Protein AF-A0A290Q922-F1 (afdb_monomer_lite)

Secondary structure (DSSP, 8-state):
--EEEEEESSPPPPP-TT--HHHHHHHHHHHHHHTT-SEEEEEEETTEEEEEEEEEETTTTEEEEEEEEEEGGG-S-TTTTS-SEEEEEEEETTEEEEEEEEEEE---SSSPPEEEEEEEEEPPP-

Foldseek 3Di:
DDADEAEDPDQQDDDDLPRAPVSVVNNLVQVCVVVVFFKWKFWADCQATWIWTWDQDPVVRDIDTHTPDHHNSRHDQSLVPPDQWDWYWHHDPPWIWIKIKGWDFDPDPDPGIIMMMIGTHTDPDD

pLDDT: mean 87.48, std 10.16, range [42.09, 95.62]

Sequence (126 aa):
MENLHFVFAASPALPTAVSPLSEVIAWSLWRATQANVRDLLFEESERGLCVKHFVEEKITSRCSYVEVACFPHLRGAPLHDLPSKGGGTAISGASRWRLRFWTGQKSENGPAPACTLVQLVPFAEV

Radius of gyration: 14.55 Å; chains: 1; bounding box: 32×38×35 Å

Structure (mmCIF, N/CA/C/O backbone):
data_AF-A0A290Q922-F1
#
_entry.id   AF-A0A290Q922-F1
#
loop_
_atom_site.group_PDB
_atom_site.id
_atom_site.type_symbol
_atom_site.label_atom_id
_atom_site.label_alt_id
_atom_site.label_comp_id
_atom_site.label_asym_id
_atom_site.label_entity_id
_atom_site.label_seq_id
_atom_site.pdbx_PDB_ins_code
_atom_site.Cartn_x
_atom_site.Cartn_y
_atom_site.Cartn_z
_atom_site.occupancy
_atom_site.B_iso_or_equiv
_atom_site.auth_seq_id
_atom_site.auth_comp_id
_atom_site.auth_asym_id
_atom_site.auth_atom_id
_atom_site.pdbx_PDB_model_num
ATOM 1 N N . MET A 1 1 ? -14.685 -7.773 -11.104 1.00 49.00 1 MET A N 1
ATOM 2 C CA . MET A 1 1 ? -13.449 -7.879 -10.302 1.00 49.00 1 MET A CA 1
ATOM 3 C C . MET A 1 1 ? -12.465 -6.957 -10.980 1.00 49.00 1 MET A C 1
ATOM 5 O O . MET A 1 1 ? -12.105 -7.229 -12.117 1.00 49.00 1 MET A O 1
ATOM 9 N N . GLU A 1 2 ? -12.180 -5.807 -10.380 1.00 58.59 2 GLU A N 1
ATOM 10 C CA . GLU A 1 2 ? -11.234 -4.864 -10.973 1.00 58.59 2 GLU A CA 1
ATOM 11 C C . GLU A 1 2 ? -9.826 -5.443 -10.848 1.00 58.59 2 GLU A C 1
ATOM 13 O O . GLU A 1 2 ? -9.423 -5.889 -9.771 1.00 58.59 2 GLU A O 1
ATOM 18 N N . ASN A 1 3 ? -9.121 -5.497 -11.976 1.00 76.81 3 ASN A N 1
ATOM 19 C CA . ASN A 1 3 ? -7.730 -5.912 -12.034 1.00 76.81 3 ASN A CA 1
ATOM 20 C C . ASN A 1 3 ? -6.886 -4.647 -12.162 1.00 76.81 3 ASN A C 1
ATOM 22 O O . ASN A 1 3 ? -6.873 -4.006 -13.212 1.00 76.81 3 ASN A O 1
ATOM 26 N N . LEU A 1 4 ? -6.213 -4.267 -11.079 1.00 80.75 4 LEU A N 1
ATOM 27 C CA . LEU A 1 4 ? -5.318 -3.116 -11.082 1.00 80.75 4 LEU A CA 1
ATOM 28 C C . LEU A 1 4 ? -3.973 -3.515 -11.696 1.00 80.75 4 LEU A C 1
ATOM 30 O O . LEU A 1 4 ? -3.362 -4.500 -11.286 1.00 80.75 4 LEU A O 1
ATOM 34 N N . HIS A 1 5 ? -3.479 -2.750 -12.663 1.00 87.12 5 HIS A N 1
ATOM 35 C CA . HIS A 1 5 ? -2.202 -3.030 -13.316 1.00 87.12 5 HIS A CA 1
ATOM 36 C C . HIS A 1 5 ? -1.260 -1.836 -13.157 1.00 87.12 5 HIS A C 1
ATOM 38 O O . HIS A 1 5 ? -1.501 -0.770 -13.715 1.00 87.12 5 HIS A O 1
ATOM 44 N N . PHE A 1 6 ? -0.177 -2.028 -12.404 1.00 86.75 6 PHE A N 1
ATOM 45 C CA . PHE A 1 6 ? 0.858 -1.025 -12.178 1.00 86.75 6 PHE A CA 1
ATOM 46 C C . PHE A 1 6 ? 2.141 -1.415 -12.912 1.00 86.75 6 PHE A C 1
ATOM 48 O O . PHE A 1 6 ? 2.654 -2.524 -12.744 1.00 86.75 6 PHE A O 1
ATOM 55 N N . VAL A 1 7 ? 2.680 -0.489 -13.703 1.00 90.69 7 VAL A N 1
ATOM 56 C CA . VAL A 1 7 ? 3.974 -0.640 -14.376 1.00 90.69 7 VAL A CA 1
ATOM 57 C C . VAL A 1 7 ? 4.849 0.541 -13.982 1.00 90.69 7 VAL A C 1
ATOM 59 O O . VAL A 1 7 ? 4.595 1.675 -14.379 1.00 90.69 7 VAL A O 1
ATOM 62 N N . PHE A 1 8 ? 5.875 0.274 -13.180 1.00 88.75 8 PHE A N 1
ATOM 63 C CA . PHE A 1 8 ? 6.797 1.283 -12.678 1.00 88.75 8 PHE A CA 1
ATOM 64 C C . PHE A 1 8 ? 8.064 1.303 -13.537 1.00 88.75 8 PHE A C 1
ATOM 66 O O . PHE A 1 8 ? 8.963 0.481 -13.362 1.00 88.75 8 PHE A O 1
ATOM 73 N N . ALA A 1 9 ? 8.130 2.247 -14.479 1.00 84.25 9 ALA A N 1
ATOM 74 C CA . ALA A 1 9 ? 9.339 2.501 -15.270 1.00 84.25 9 ALA A CA 1
ATOM 75 C C . ALA A 1 9 ? 10.406 3.283 -14.478 1.00 84.25 9 ALA A C 1
ATOM 77 O O . ALA A 1 9 ? 11.599 3.152 -14.735 1.00 84.25 9 ALA A O 1
ATOM 78 N N . ALA A 1 10 ? 9.970 4.079 -13.501 1.00 86.06 10 ALA A N 1
ATOM 79 C CA . ALA A 1 10 ? 10.800 4.850 -12.583 1.00 86.06 10 ALA A CA 1
ATOM 80 C C . ALA A 1 10 ? 10.088 4.966 -11.224 1.00 86.06 10 ALA A C 1
ATOM 82 O O . ALA A 1 10 ? 8.931 4.557 -11.094 1.00 86.06 10 ALA A O 1
ATOM 83 N N . SER A 1 11 ? 10.766 5.537 -10.222 1.00 86.75 11 SER A N 1
ATOM 84 C CA . SER A 1 11 ? 10.119 5.899 -8.955 1.00 86.75 11 SER A CA 1
ATOM 85 C C . SER A 1 11 ? 8.944 6.841 -9.222 1.00 86.75 11 SER A C 1
ATOM 87 O O . SER A 1 11 ? 9.168 7.905 -9.807 1.00 86.75 11 SER A O 1
ATOM 89 N N . PRO A 1 12 ? 7.721 6.520 -8.762 1.00 89.00 12 PRO A N 1
ATOM 90 C CA . PRO A 1 12 ? 6.654 7.503 -8.671 1.00 89.00 12 PRO A CA 1
ATOM 91 C C . PRO A 1 12 ? 7.112 8.705 -7.841 1.00 89.00 12 PRO A C 1
ATOM 93 O O . PRO A 1 12 ? 7.991 8.579 -6.976 1.00 89.00 12 PRO A O 1
ATOM 96 N N . ALA A 1 13 ? 6.499 9.863 -8.085 1.00 88.12 13 ALA A N 1
ATOM 97 C CA . ALA A 1 13 ? 6.706 11.029 -7.240 1.00 88.12 13 ALA A CA 1
ATOM 98 C C . ALA A 1 13 ? 6.333 10.700 -5.785 1.00 88.12 13 ALA A C 1
ATOM 100 O O . ALA A 1 13 ? 5.425 9.907 -5.523 1.00 88.12 13 ALA A O 1
ATOM 101 N N . LEU A 1 14 ? 7.047 11.304 -4.834 1.00 91.31 14 LEU A N 1
ATOM 102 C CA . LEU A 1 14 ? 6.663 11.233 -3.428 1.00 91.31 14 LEU A CA 1
ATOM 103 C C . LEU A 1 14 ? 5.290 11.912 -3.267 1.00 91.31 14 LEU A C 1
ATOM 105 O O . LEU A 1 14 ? 5.173 13.072 -3.673 1.00 91.31 14 LEU A O 1
ATOM 109 N N . PRO A 1 15 ? 4.274 11.245 -2.685 1.00 93.94 15 PRO A N 1
ATOM 110 C CA . PRO A 1 15 ? 2.965 11.849 -2.535 1.00 93.94 15 PRO A CA 1
ATOM 111 C C . PRO A 1 15 ? 3.043 13.095 -1.659 1.00 93.94 15 PRO A C 1
ATOM 113 O O . PRO A 1 15 ? 3.769 13.141 -0.663 1.00 93.94 15 PRO A O 1
ATOM 116 N N . THR A 1 16 ? 2.275 14.103 -2.041 1.00 91.88 16 THR A N 1
ATOM 117 C CA . THR A 1 16 ? 2.216 15.402 -1.368 1.00 91.88 16 THR A CA 1
ATOM 118 C C . THR A 1 16 ? 0.863 15.589 -0.687 1.00 91.88 16 THR A C 1
ATOM 120 O O . THR A 1 16 ? -0.026 14.749 -0.815 1.00 91.88 16 THR A O 1
ATOM 123 N N . ALA A 1 17 ? 0.675 16.715 0.006 1.00 89.19 17 ALA A N 1
ATOM 124 C CA . ALA A 1 17 ? -0.578 17.055 0.689 1.00 89.19 17 ALA A CA 1
ATOM 125 C C . ALA A 1 17 ? -1.800 17.214 -0.241 1.00 89.19 17 ALA A C 1
ATOM 127 O O . ALA A 1 17 ? -2.909 17.422 0.240 1.00 89.19 17 ALA A O 1
ATOM 128 N N . VAL A 1 18 ? -1.605 17.150 -1.560 1.00 89.75 18 VAL A N 1
ATOM 129 C CA . VAL A 1 18 ? -2.676 17.207 -2.567 1.00 89.75 18 VAL A CA 1
ATOM 130 C C . VAL A 1 18 ? -2.743 15.947 -3.429 1.00 89.75 18 VAL A C 1
ATOM 132 O O . VAL A 1 18 ? -3.592 15.860 -4.312 1.00 89.75 18 VAL A O 1
ATOM 135 N N . SER A 1 19 ? -1.863 14.970 -3.192 1.00 94.38 19 SER A N 1
ATOM 136 C CA . SER A 1 19 ? -1.846 13.742 -3.983 1.00 94.38 19 SER A CA 1
ATOM 137 C C . SER A 1 19 ? -3.125 12.936 -3.741 1.00 94.38 19 SER A C 1
ATOM 139 O O . SER A 1 19 ? -3.458 12.670 -2.579 1.00 94.38 19 SER A O 1
ATOM 141 N N . PRO A 1 20 ? -3.833 12.511 -4.802 1.00 93.19 20 PRO A N 1
ATOM 142 C CA . PRO A 1 20 ? -5.005 11.659 -4.674 1.00 93.19 20 PRO A CA 1
ATOM 143 C C . PRO A 1 20 ? -4.638 10.279 -4.113 1.00 93.19 20 PRO A C 1
ATOM 145 O O . PRO A 1 20 ? -3.485 9.841 -4.160 1.00 93.19 20 PRO A O 1
ATOM 148 N N . LEU A 1 21 ? -5.652 9.552 -3.633 1.00 92.69 21 LEU A N 1
ATOM 149 C CA . LEU A 1 21 ? -5.496 8.196 -3.098 1.00 92.69 21 LEU A CA 1
ATOM 150 C C . LEU A 1 21 ? -4.765 7.257 -4.072 1.00 92.69 21 LEU A C 1
ATOM 152 O O . LEU A 1 21 ? -3.914 6.476 -3.655 1.00 92.69 21 LEU A O 1
ATOM 156 N N . SER A 1 22 ? -5.062 7.346 -5.369 1.00 91.06 22 SER A N 1
ATOM 157 C CA . SER A 1 22 ? -4.439 6.513 -6.403 1.00 91.06 22 SER A CA 1
ATOM 158 C C . SER A 1 22 ? -2.921 6.711 -6.501 1.00 91.06 22 SER A C 1
ATOM 160 O O . SER A 1 22 ? -2.194 5.729 -6.657 1.00 91.06 22 SER A O 1
ATOM 162 N N . GLU A 1 23 ? -2.426 7.945 -6.357 1.00 92.88 23 GLU A N 1
ATOM 163 C CA . GLU A 1 23 ? -0.986 8.238 -6.320 1.00 92.88 23 GLU A CA 1
ATOM 164 C C . GLU A 1 23 ? -0.333 7.678 -5.060 1.00 92.88 23 GLU A C 1
ATOM 166 O O . GLU A 1 23 ? 0.744 7.084 -5.135 1.00 92.88 23 GLU A O 1
ATOM 171 N N . VAL A 1 24 ? -1.001 7.817 -3.910 1.00 94.62 24 VAL A N 1
ATOM 172 C CA . VAL A 1 24 ? -0.530 7.239 -2.647 1.00 94.62 24 VAL A CA 1
ATOM 173 C C . VAL A 1 24 ? -0.421 5.719 -2.765 1.00 94.62 24 VAL A C 1
ATOM 175 O O . VAL A 1 24 ? 0.631 5.166 -2.453 1.00 94.62 24 VAL A O 1
ATOM 178 N N . ILE A 1 25 ? -1.448 5.043 -3.293 1.00 93.38 25 ILE A N 1
ATOM 179 C CA . ILE A 1 25 ? -1.432 3.591 -3.526 1.00 93.38 25 ILE A CA 1
ATOM 180 C C . ILE A 1 25 ? -0.287 3.201 -4.467 1.00 93.38 25 ILE A C 1
ATOM 182 O O . ILE A 1 25 ? 0.477 2.287 -4.152 1.00 93.38 25 ILE A O 1
ATOM 186 N N . ALA A 1 26 ? -0.134 3.894 -5.600 1.00 93.12 26 ALA A N 1
ATOM 187 C CA . ALA A 1 26 ? 0.913 3.602 -6.577 1.00 93.12 26 ALA A CA 1
ATOM 188 C C . ALA A 1 26 ? 2.319 3.747 -5.972 1.00 93.12 26 ALA A C 1
ATOM 190 O O . ALA A 1 26 ? 3.158 2.858 -6.129 1.00 93.12 26 ALA A O 1
ATOM 191 N N . TRP A 1 27 ? 2.571 4.834 -5.240 1.00 94.94 27 TRP A N 1
ATOM 192 C CA . TRP A 1 27 ? 3.846 5.063 -4.565 1.00 94.94 27 TRP A CA 1
ATOM 193 C C . TRP A 1 27 ? 4.124 4.026 -3.472 1.00 94.94 27 TRP A C 1
ATOM 195 O O . TRP A 1 27 ? 5.238 3.504 -3.385 1.00 94.94 27 TRP A O 1
ATOM 205 N N . SER A 1 28 ? 3.118 3.689 -2.661 1.00 95.12 28 SER A N 1
ATOM 206 C CA . SER A 1 28 ? 3.235 2.683 -1.603 1.00 95.12 28 SER A CA 1
ATOM 207 C C . SER A 1 28 ? 3.539 1.299 -2.170 1.00 95.12 28 SER A C 1
ATOM 209 O O . SER A 1 28 ? 4.435 0.619 -1.672 1.00 95.12 28 SER A O 1
ATOM 211 N N . LEU A 1 29 ? 2.859 0.906 -3.251 1.00 94.50 29 LEU A N 1
ATOM 212 C CA . LEU A 1 29 ? 3.139 -0.338 -3.968 1.00 94.50 29 LEU A CA 1
ATOM 213 C C . LEU A 1 29 ? 4.557 -0.351 -4.533 1.00 94.50 29 LEU A C 1
ATOM 215 O O . LEU A 1 29 ? 5.281 -1.324 -4.331 1.00 94.50 29 LEU A O 1
ATOM 219 N N . TRP A 1 30 ? 4.986 0.730 -5.189 1.00 94.25 30 TRP A N 1
ATOM 220 C CA . TRP A 1 30 ? 6.354 0.832 -5.685 1.00 94.25 30 TRP A CA 1
ATOM 221 C C . TRP A 1 30 ? 7.372 0.659 -4.550 1.00 94.25 30 TRP A C 1
ATOM 223 O O . TRP A 1 30 ? 8.238 -0.213 -4.644 1.00 94.25 30 TRP A O 1
ATOM 233 N N . ARG A 1 31 ? 7.226 1.388 -3.434 1.00 93.69 31 ARG A N 1
ATOM 234 C CA . ARG A 1 31 ? 8.111 1.239 -2.265 1.00 93.69 31 ARG A CA 1
ATOM 235 C C . ARG A 1 31 ? 8.152 -0.190 -1.736 1.00 93.69 31 ARG A C 1
ATOM 237 O O . ARG A 1 31 ? 9.232 -0.686 -1.424 1.00 93.69 31 ARG A O 1
ATOM 244 N N . ALA A 1 32 ? 7.005 -0.854 -1.649 1.00 93.00 32 ALA A N 1
ATOM 245 C CA . ALA A 1 32 ? 6.920 -2.233 -1.183 1.00 93.00 32 ALA A CA 1
ATOM 246 C C . ALA A 1 32 ? 7.684 -3.199 -2.092 1.00 93.00 32 ALA A C 1
ATOM 248 O O . ALA A 1 32 ? 8.416 -4.054 -1.596 1.00 93.00 32 ALA A O 1
ATOM 249 N N . THR A 1 33 ? 7.575 -3.020 -3.415 1.00 91.88 33 THR A N 1
ATOM 250 C CA . THR A 1 33 ? 8.319 -3.840 -4.384 1.00 91.88 33 THR A CA 1
ATOM 251 C C . THR A 1 33 ? 9.829 -3.642 -4.262 1.00 91.88 33 THR A C 1
ATOM 253 O O . THR A 1 33 ? 10.567 -4.620 -4.341 1.00 91.88 33 THR A O 1
ATOM 256 N N . GLN A 1 34 ? 10.291 -2.411 -4.008 1.00 90.38 34 GLN A N 1
ATOM 257 C CA . GLN A 1 34 ? 11.711 -2.112 -3.788 1.00 90.38 34 GLN A CA 1
ATOM 258 C C . GLN A 1 34 ? 12.230 -2.697 -2.469 1.00 90.38 34 GLN A C 1
ATOM 260 O O . GLN A 1 34 ? 13.358 -3.173 -2.397 1.00 90.38 34 GLN A O 1
ATOM 265 N N . ALA A 1 35 ? 11.394 -2.689 -1.431 1.00 89.44 35 ALA A N 1
ATOM 266 C CA . ALA A 1 35 ? 11.723 -3.219 -0.112 1.00 89.44 35 ALA A CA 1
ATOM 267 C C . ALA A 1 35 ? 11.466 -4.734 0.035 1.00 89.44 35 ALA A C 1
ATOM 269 O O . ALA A 1 35 ? 11.667 -5.271 1.122 1.00 89.44 35 ALA A O 1
ATOM 270 N N . ASN A 1 36 ? 11.012 -5.426 -1.024 1.00 88.94 36 ASN A N 1
ATOM 271 C CA . ASN A 1 36 ? 10.603 -6.842 -0.997 1.00 88.94 36 ASN A CA 1
ATOM 272 C C . ASN A 1 36 ? 9.589 -7.154 0.129 1.00 88.94 36 ASN A C 1
ATOM 274 O O . ASN A 1 36 ? 9.592 -8.237 0.719 1.00 88.94 36 ASN A O 1
ATOM 278 N N . VAL A 1 37 ? 8.715 -6.192 0.430 1.00 91.06 37 VAL A N 1
ATOM 279 C CA . VAL A 1 37 ? 7.665 -6.326 1.443 1.00 91.06 37 VAL A CA 1
ATOM 280 C C . VAL A 1 37 ? 6.503 -7.107 0.849 1.00 91.06 37 VAL A C 1
ATOM 282 O O . VAL A 1 37 ? 6.034 -6.804 -0.248 1.00 91.06 37 VAL A O 1
ATOM 285 N N . ARG A 1 38 ? 6.046 -8.127 1.578 1.00 90.50 38 ARG A N 1
ATOM 286 C CA . ARG A 1 38 ? 4.981 -9.024 1.113 1.00 90.50 38 ARG A CA 1
ATOM 287 C C . ARG A 1 38 ? 3.592 -8.521 1.425 1.00 90.50 38 ARG A C 1
ATOM 289 O O . ARG A 1 38 ? 2.720 -8.725 0.596 1.00 90.50 38 ARG A O 1
ATOM 296 N N . ASP A 1 39 ? 3.415 -7.817 2.535 1.00 94.12 39 ASP A N 1
ATOM 297 C CA . ASP A 1 39 ? 2.111 -7.305 2.935 1.00 94.12 39 ASP A CA 1
ATOM 298 C C . ASP A 1 39 ? 2.191 -5.819 3.299 1.00 94.12 39 ASP A C 1
ATOM 300 O O . ASP A 1 39 ? 3.087 -5.363 4.015 1.00 94.12 39 ASP A O 1
ATOM 304 N N . LEU A 1 40 ? 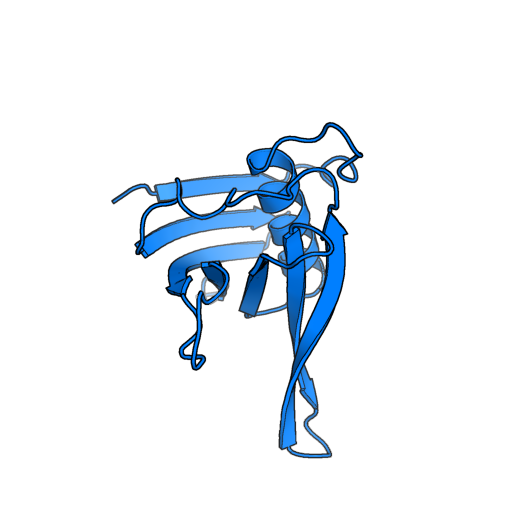1.224 -5.064 2.792 1.00 95.25 40 LEU A N 1
ATOM 305 C CA . LEU A 1 40 ? 0.997 -3.655 3.074 1.00 95.25 40 LEU A CA 1
ATOM 306 C C . LEU A 1 40 ? -0.369 -3.485 3.714 1.00 95.25 40 LEU A C 1
ATOM 308 O O . LEU A 1 40 ? -1.338 -4.096 3.274 1.00 95.25 40 LEU A O 1
ATOM 312 N N . LEU A 1 41 ? -0.468 -2.590 4.685 1.00 95.12 41 LEU A N 1
ATOM 313 C CA . LEU A 1 41 ? -1.739 -2.198 5.271 1.00 95.12 41 LEU A CA 1
ATOM 314 C C . LEU A 1 41 ? -1.942 -0.699 5.081 1.00 95.12 41 LEU A C 1
ATOM 316 O O . LEU A 1 41 ? -1.162 0.107 5.585 1.00 95.12 41 LEU A O 1
ATOM 320 N N . PHE A 1 42 ? -3.005 -0.340 4.371 1.00 95.38 42 PHE A N 1
ATOM 321 C CA . PHE A 1 42 ? -3.564 1.004 4.389 1.00 95.38 42 PHE A CA 1
ATOM 322 C C . PHE A 1 42 ? -4.600 1.053 5.502 1.00 95.38 42 PHE A C 1
ATOM 324 O O . PHE A 1 42 ? -5.494 0.211 5.543 1.00 95.38 42 PHE A O 1
ATOM 331 N N . GLU A 1 43 ? -4.479 2.004 6.412 1.00 93.56 43 GLU A N 1
ATOM 332 C CA . GLU A 1 43 ? -5.344 2.113 7.579 1.00 93.56 43 GLU A CA 1
ATOM 333 C C . GLU A 1 43 ? -5.782 3.556 7.744 1.00 93.56 43 GLU A C 1
ATOM 335 O O . GLU A 1 43 ? -4.952 4.463 7.844 1.00 93.56 43 GLU A O 1
ATOM 340 N N . GLU A 1 44 ? -7.088 3.771 7.774 1.00 93.00 44 GLU A N 1
ATOM 341 C CA . GLU A 1 44 ? -7.626 5.068 8.137 1.00 93.00 44 GLU A CA 1
ATOM 342 C C . GLU A 1 44 ? -7.445 5.324 9.629 1.00 93.00 44 GLU A C 1
ATOM 344 O O . GLU A 1 44 ? -7.556 4.434 10.469 1.00 93.00 44 GLU A O 1
ATOM 349 N N . SER A 1 45 ? -7.160 6.570 9.972 1.00 89.69 45 SER A N 1
ATOM 350 C CA . SER A 1 45 ? -7.021 7.003 11.352 1.00 89.69 45 SER A CA 1
ATOM 351 C C . SER A 1 45 ? -7.387 8.476 11.479 1.00 89.69 45 SER A C 1
ATOM 353 O O . SER A 1 45 ? -7.502 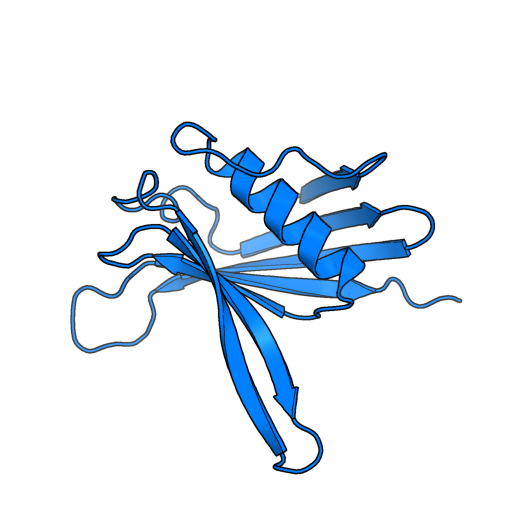9.205 10.490 1.00 89.69 45 SER A O 1
ATOM 355 N N . GLU A 1 46 ? -7.473 8.966 12.713 1.00 89.50 46 GLU A N 1
ATOM 356 C CA . GLU A 1 46 ? -7.623 10.400 12.983 1.00 89.50 46 GLU A CA 1
ATOM 357 C C . GLU A 1 46 ? -6.459 11.233 12.412 1.00 89.50 46 GLU A C 1
ATOM 359 O O . GLU A 1 46 ? -6.619 12.416 12.092 1.00 89.50 46 GLU A O 1
ATOM 364 N N . ARG A 1 47 ? -5.285 10.619 12.220 1.00 91.00 47 ARG A N 1
ATOM 365 C CA . ARG A 1 47 ? -4.101 11.253 11.622 1.00 91.00 47 ARG A CA 1
ATOM 366 C C . ARG A 1 47 ? -4.152 11.305 10.093 1.00 91.00 47 ARG A C 1
ATOM 368 O O . ARG A 1 47 ? -3.327 12.003 9.513 1.00 91.00 47 ARG A O 1
ATOM 375 N N . GLY A 1 48 ? -5.107 10.622 9.460 1.00 93.19 48 GLY A N 1
ATOM 376 C CA . GLY A 1 48 ? -5.233 10.465 8.010 1.00 93.19 48 GLY A CA 1
ATOM 377 C C . GLY A 1 48 ? -5.067 9.012 7.574 1.00 93.19 48 GLY A C 1
ATOM 378 O O . GLY A 1 48 ? -5.293 8.090 8.359 1.00 93.19 48 GLY A O 1
ATOM 379 N N . LEU A 1 49 ? -4.653 8.811 6.322 1.00 95.25 49 LEU A N 1
ATOM 380 C CA . LEU A 1 49 ? -4.376 7.480 5.788 1.00 95.25 49 LEU A CA 1
ATOM 381 C C . LEU A 1 49 ? -2.943 7.059 6.133 1.00 95.25 49 LEU A C 1
ATOM 383 O O . LEU A 1 49 ? -1.980 7.609 5.594 1.00 95.25 49 LEU A O 1
ATOM 387 N N . CYS A 1 50 ? -2.798 6.078 7.015 1.00 94.88 50 CYS A N 1
ATOM 388 C CA . CYS A 1 50 ? -1.513 5.485 7.363 1.00 94.88 50 CYS A CA 1
ATOM 389 C C . CYS A 1 50 ? -1.191 4.315 6.433 1.00 94.88 50 CYS A C 1
ATOM 391 O O . CYS A 1 50 ? -2.042 3.473 6.155 1.00 94.88 50 CYS A O 1
ATOM 393 N N . VAL A 1 51 ? 0.065 4.227 6.006 1.00 95.62 51 VAL A N 1
ATOM 394 C CA . VAL A 1 51 ? 0.607 3.088 5.263 1.00 95.62 51 VAL A CA 1
ATOM 395 C C . VAL A 1 51 ? 1.581 2.357 6.163 1.00 95.62 51 VAL A C 1
ATOM 397 O O . VAL A 1 51 ? 2.510 2.958 6.708 1.00 95.62 51 VAL A O 1
ATOM 400 N N . LYS A 1 52 ? 1.377 1.052 6.311 1.00 95.44 52 LYS A N 1
ATOM 401 C CA . LYS A 1 52 ? 2.189 0.192 7.163 1.00 95.44 52 LYS A CA 1
ATOM 402 C C . LYS A 1 52 ? 2.745 -0.975 6.362 1.00 95.44 52 LYS A C 1
ATOM 404 O O . LYS A 1 52 ? 2.047 -1.550 5.532 1.00 95.44 52 LYS A O 1
ATOM 409 N N . HIS A 1 53 ? 3.999 -1.324 6.613 1.00 95.00 53 HIS A N 1
ATOM 410 C CA . HIS A 1 53 ? 4.648 -2.493 6.029 1.00 95.00 53 HIS A CA 1
ATOM 411 C C . HIS A 1 53 ? 4.633 -3.635 7.037 1.00 95.00 53 HIS A C 1
ATOM 413 O O . HIS A 1 53 ? 4.913 -3.420 8.218 1.00 95.00 53 HIS A O 1
ATOM 419 N N . PHE A 1 54 ? 4.336 -4.844 6.573 1.00 92.06 54 PHE A N 1
ATOM 420 C CA . PHE A 1 54 ? 4.539 -6.036 7.379 1.00 92.06 54 PHE A CA 1
ATOM 421 C C . PHE A 1 54 ? 6.030 -6.315 7.548 1.00 92.06 54 PHE A C 1
ATOM 423 O O . PHE A 1 54 ? 6.794 -6.315 6.579 1.00 92.06 54 PHE A O 1
ATOM 430 N N . VAL A 1 55 ? 6.429 -6.566 8.790 1.00 88.75 55 VAL A N 1
ATOM 431 C CA . VAL A 1 55 ? 7.790 -6.930 9.165 1.00 88.75 55 VAL A CA 1
ATOM 432 C C . VAL A 1 55 ? 7.727 -8.202 10.003 1.00 88.75 55 VAL A C 1
ATOM 434 O O . VAL A 1 55 ? 6.997 -8.274 10.994 1.00 88.75 55 VAL A O 1
ATOM 437 N N . GLU A 1 56 ? 8.512 -9.196 9.597 1.00 83.19 56 GLU A N 1
ATOM 438 C CA . GLU A 1 56 ? 8.732 -10.431 10.345 1.00 83.19 56 GLU A CA 1
ATOM 439 C C . GLU A 1 56 ? 10.144 -10.409 10.934 1.00 83.19 56 GLU A C 1
ATOM 441 O O . GLU A 1 56 ? 11.148 -10.449 10.215 1.00 83.19 56 GLU A O 1
ATOM 446 N N . GLU A 1 57 ? 10.232 -10.340 12.259 1.00 77.12 57 GLU A N 1
ATOM 447 C CA . GLU A 1 57 ? 11.499 -10.419 12.971 1.00 77.12 57 GLU A CA 1
ATOM 448 C C . GLU A 1 57 ? 11.801 -11.880 13.324 1.00 77.12 57 GLU A C 1
ATOM 450 O O . GLU A 1 57 ? 11.274 -12.439 14.287 1.00 77.12 57 GLU A O 1
ATOM 455 N N . LYS A 1 58 ? 12.688 -12.509 12.544 1.00 75.88 58 LYS A N 1
ATOM 456 C CA . LYS A 1 58 ? 13.014 -13.942 12.673 1.00 75.88 58 LYS A CA 1
ATOM 457 C C . LYS A 1 58 ? 13.588 -14.336 14.038 1.00 75.88 58 LYS A C 1
ATOM 459 O O . LYS A 1 58 ? 13.381 -15.459 14.477 1.00 75.88 58 LYS A O 1
ATOM 464 N N . ILE A 1 59 ? 14.307 -13.429 14.703 1.00 75.44 59 ILE A N 1
ATOM 465 C CA . ILE A 1 59 ? 14.954 -13.702 15.998 1.00 75.44 59 ILE A CA 1
ATOM 466 C C . ILE A 1 59 ? 13.910 -13.823 17.112 1.00 75.44 59 ILE A C 1
ATOM 468 O O . ILE A 1 59 ? 14.014 -14.692 17.972 1.00 75.44 59 ILE A O 1
ATOM 472 N N . THR A 1 60 ? 12.893 -12.964 17.090 1.00 73.50 60 THR A N 1
ATOM 473 C CA . THR A 1 60 ? 11.866 -12.893 18.137 1.00 73.50 60 THR A CA 1
ATOM 474 C C . THR A 1 60 ? 10.566 -13.591 17.733 1.00 73.50 60 THR A C 1
ATOM 476 O O . THR A 1 60 ? 9.650 -13.675 18.549 1.00 73.50 60 THR A O 1
ATOM 479 N N . SER A 1 61 ? 10.475 -14.086 16.488 1.00 74.38 61 SER A N 1
ATOM 480 C CA . SER A 1 61 ? 9.245 -14.599 15.862 1.00 74.38 61 SER A CA 1
ATOM 481 C C . SER A 1 61 ? 8.069 -13.623 15.995 1.00 74.38 61 SER A C 1
ATOM 483 O O . SER A 1 61 ? 6.913 -14.026 16.129 1.00 74.38 61 SER A O 1
ATOM 485 N N . ARG A 1 62 ? 8.366 -12.317 16.007 1.00 78.88 62 ARG A N 1
ATOM 486 C CA . ARG A 1 62 ? 7.357 -11.263 16.076 1.00 78.88 62 ARG A CA 1
ATOM 487 C C . ARG A 1 62 ? 6.983 -10.827 14.672 1.00 78.88 62 ARG A C 1
ATOM 489 O O . ARG A 1 62 ? 7.840 -10.479 13.864 1.00 78.88 62 ARG A O 1
ATOM 496 N N . CYS A 1 63 ? 5.682 -10.787 14.432 1.00 81.31 63 CYS A N 1
ATOM 497 C CA . CYS A 1 63 ? 5.090 -10.290 13.202 1.00 81.31 63 CYS A CA 1
ATOM 498 C C . CYS A 1 63 ? 4.305 -9.023 13.533 1.00 81.31 63 CYS A C 1
ATOM 500 O O . CYS A 1 63 ? 3.449 -9.042 14.421 1.00 81.31 63 CYS A O 1
ATOM 502 N N . SER A 1 64 ? 4.602 -7.915 12.859 1.00 89.12 64 SER A N 1
ATOM 503 C CA . SER A 1 64 ? 3.903 -6.650 13.094 1.00 89.12 64 SER A CA 1
ATOM 504 C C . SER A 1 64 ? 3.787 -5.805 11.829 1.00 89.12 64 SER A C 1
ATOM 506 O O . SER A 1 64 ? 4.479 -6.031 10.837 1.00 89.12 64 SER A O 1
ATOM 508 N N . TYR A 1 65 ? 2.882 -4.827 11.866 1.00 90.62 65 TYR A N 1
ATOM 509 C CA . TYR A 1 65 ? 2.751 -3.801 10.837 1.00 90.62 65 TYR A CA 1
ATOM 510 C C . TYR A 1 65 ? 3.359 -2.499 11.352 1.00 90.62 65 TYR A C 1
ATOM 512 O O . TYR A 1 65 ? 2.862 -1.919 12.318 1.00 90.62 65 TYR A O 1
ATOM 520 N N . VAL A 1 66 ? 4.417 -2.032 10.693 1.00 92.69 66 VAL A N 1
ATOM 521 C CA . VAL A 1 66 ? 5.146 -0.812 11.061 1.00 92.69 66 VAL A CA 1
ATOM 522 C C . VAL A 1 66 ? 4.722 0.326 10.141 1.00 92.69 66 VAL A C 1
ATOM 524 O O . VAL A 1 66 ? 4.791 0.187 8.921 1.00 92.69 66 VAL A O 1
ATOM 527 N N . GLU A 1 67 ? 4.277 1.450 10.708 1.00 94.56 67 GLU A N 1
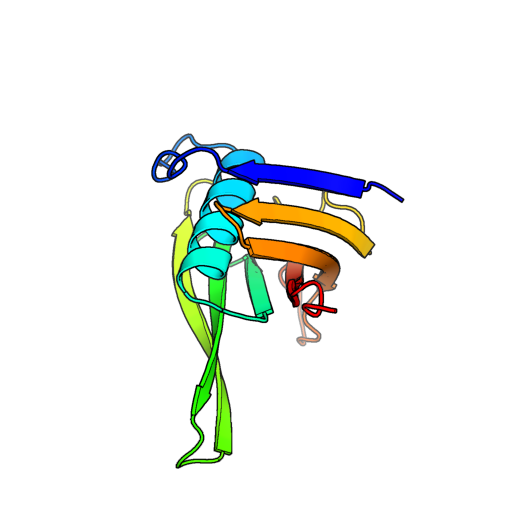ATOM 528 C CA . GLU A 1 67 ? 3.937 2.657 9.942 1.00 94.56 67 GLU A CA 1
ATOM 529 C C . GLU A 1 67 ? 5.174 3.215 9.232 1.00 94.56 67 GLU A C 1
ATOM 531 O O . GLU A 1 67 ? 6.196 3.481 9.860 1.00 94.56 67 GLU A O 1
ATOM 536 N N . VAL A 1 68 ? 5.072 3.394 7.914 1.00 94.25 68 VAL A N 1
ATOM 537 C CA . VAL A 1 68 ? 6.146 3.942 7.070 1.00 94.25 68 VAL A CA 1
ATOM 538 C C . VAL A 1 68 ? 5.799 5.306 6.481 1.00 94.25 68 VAL A C 1
ATOM 540 O O . VAL A 1 68 ? 6.691 6.032 6.044 1.00 94.25 68 VAL A O 1
ATOM 543 N N . ALA A 1 69 ? 4.511 5.644 6.435 1.00 93.94 69 ALA A N 1
ATOM 544 C CA . ALA A 1 69 ? 4.013 6.928 5.970 1.00 93.94 69 ALA A CA 1
ATOM 545 C C . ALA A 1 69 ? 2.613 7.189 6.537 1.00 93.94 69 ALA A C 1
ATOM 547 O O . ALA A 1 69 ? 1.856 6.258 6.808 1.00 93.94 69 ALA A O 1
ATOM 548 N N . CYS A 1 70 ? 2.258 8.464 6.663 1.00 94.56 70 CYS A N 1
ATOM 549 C CA . CYS A 1 70 ? 0.919 8.909 7.020 1.00 94.56 70 CYS A CA 1
ATOM 550 C C . CYS A 1 70 ? 0.563 10.121 6.159 1.00 94.56 70 CYS A C 1
ATOM 552 O O . CYS A 1 70 ? 1.386 11.023 6.000 1.00 94.56 70 CYS A O 1
ATOM 554 N N . PHE A 1 71 ? -0.657 10.138 5.626 1.00 95.25 71 PHE A N 1
ATOM 555 C CA . PHE A 1 71 ? -1.153 11.149 4.695 1.00 95.25 71 PHE A CA 1
ATOM 556 C C . PHE A 1 71 ? -2.373 11.867 5.296 1.00 95.25 71 PHE A C 1
ATOM 558 O O . PHE A 1 71 ? -3.504 11.396 5.136 1.00 95.25 71 PHE A O 1
ATOM 565 N N . PRO A 1 72 ? -2.169 12.991 6.015 1.00 94.50 72 PRO A N 1
ATOM 566 C CA . PRO A 1 72 ? -3.235 13.674 6.754 1.00 94.50 72 PRO A CA 1
ATOM 567 C C . PRO A 1 72 ? -4.355 14.245 5.891 1.00 94.50 72 PRO A C 1
ATOM 569 O O . PRO A 1 72 ? -5.491 14.352 6.348 1.00 94.50 72 PRO A O 1
ATOM 572 N N . HIS A 1 73 ? -4.047 14.603 4.645 1.00 93.12 73 HIS A N 1
ATOM 573 C CA . HIS A 1 73 ? -5.011 15.156 3.696 1.00 93.12 73 HIS A CA 1
ATOM 574 C C . HIS A 1 73 ? -6.029 14.125 3.198 1.00 93.12 73 HIS A C 1
ATOM 576 O O . HIS A 1 73 ? -7.073 14.511 2.690 1.00 93.12 73 HIS A O 1
ATOM 582 N N . LEU A 1 74 ? -5.759 12.831 3.389 1.00 92.81 74 LEU A N 1
ATOM 583 C CA . LEU A 1 74 ? -6.686 11.736 3.090 1.00 92.81 74 LEU A CA 1
ATOM 584 C C . LEU A 1 74 ? -7.510 11.320 4.320 1.00 92.81 74 LEU A C 1
ATOM 586 O O . LEU A 1 74 ? -7.889 10.162 4.467 1.00 92.81 74 LEU A O 1
ATOM 590 N N . ARG A 1 75 ? -7.774 12.241 5.250 1.00 89.62 75 ARG A N 1
ATOM 591 C CA . ARG A 1 75 ? -8.739 12.000 6.329 1.00 89.62 75 ARG A CA 1
ATOM 592 C C . ARG A 1 75 ? -10.160 11.983 5.751 1.00 89.62 75 ARG A C 1
ATOM 594 O O . ARG A 1 75 ? -10.493 12.835 4.937 1.00 89.62 75 ARG A O 1
ATOM 601 N N . GLY A 1 76 ? -11.007 11.085 6.254 1.00 78.50 76 GLY A N 1
ATOM 602 C CA . GLY A 1 76 ? -12.440 11.074 5.936 1.00 78.50 76 GLY A CA 1
ATOM 603 C C . GLY A 1 76 ? -12.860 9.951 4.995 1.00 78.50 76 GLY A C 1
ATOM 604 O O . GLY A 1 76 ? -13.493 10.222 3.984 1.00 78.50 76 GLY A O 1
ATOM 605 N N . ALA A 1 77 ? -12.553 8.705 5.362 1.00 78.94 77 ALA A N 1
ATOM 606 C CA . ALA A 1 77 ? -13.062 7.507 4.696 1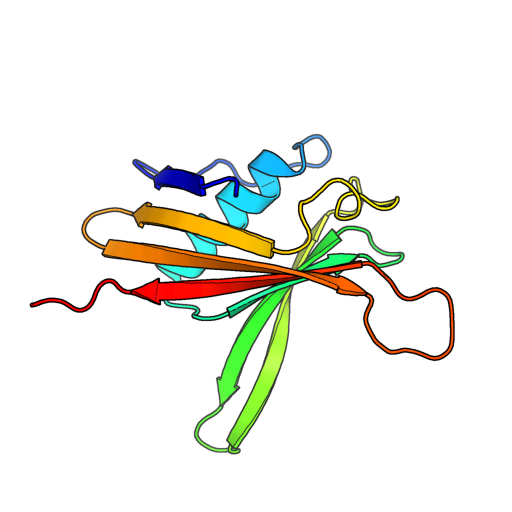.00 78.94 77 ALA A CA 1
ATOM 607 C C . ALA A 1 77 ? -12.589 7.233 3.239 1.00 78.94 77 ALA A C 1
ATOM 609 O O . ALA A 1 77 ? -13.367 6.674 2.465 1.00 78.94 77 ALA A O 1
ATOM 610 N N . PRO A 1 78 ? -11.344 7.560 2.816 1.00 83.50 78 PRO A N 1
ATOM 611 C CA . PRO A 1 78 ? -10.901 7.346 1.429 1.00 83.50 78 PRO A CA 1
ATOM 612 C C . PRO A 1 78 ? -10.928 5.879 0.959 1.00 83.50 78 PRO A C 1
ATOM 614 O O . PRO A 1 78 ? -10.944 5.624 -0.241 1.00 83.50 78 PRO A O 1
ATOM 617 N N . LEU A 1 79 ? -10.888 4.901 1.867 1.00 90.88 79 LEU A N 1
ATOM 618 C CA . LEU A 1 79 ? -10.884 3.477 1.531 1.00 90.88 79 LEU A CA 1
ATOM 619 C C . LEU A 1 79 ? -12.294 2.905 1.359 1.00 90.88 79 LEU A C 1
ATOM 621 O O . LEU A 1 79 ? -12.426 1.806 0.829 1.00 90.88 79 LEU A O 1
ATOM 625 N N . HIS A 1 80 ? -13.341 3.615 1.783 1.00 87.50 80 HIS A N 1
ATOM 626 C CA . HIS A 1 80 ? -14.721 3.126 1.694 1.00 87.50 80 HIS A CA 1
ATOM 627 C C . HIS A 1 80 ? -15.225 3.010 0.248 1.00 87.50 80 HIS A C 1
ATOM 629 O O . HIS A 1 80 ? -16.112 2.202 -0.022 1.00 87.50 80 HIS A O 1
ATOM 635 N N . ASP A 1 81 ? -14.625 3.769 -0.671 1.00 85.12 81 ASP A N 1
ATOM 636 C CA . ASP A 1 81 ? -14.936 3.724 -2.102 1.00 85.12 81 ASP A CA 1
ATOM 637 C C . ASP A 1 81 ? -14.209 2.582 -2.837 1.00 85.12 81 ASP A C 1
ATOM 639 O O . ASP A 1 81 ? -14.470 2.328 -4.015 1.00 85.12 81 ASP A O 1
ATOM 643 N N . LEU A 1 82 ? -13.288 1.878 -2.166 1.00 86.81 82 LEU A N 1
ATOM 644 C CA . LEU A 1 82 ? -12.567 0.759 -2.762 1.00 86.81 82 LEU A CA 1
ATOM 645 C C . LEU A 1 82 ? -13.405 -0.529 -2.735 1.00 86.81 82 LEU A C 1
ATOM 647 O O . LEU A 1 82 ? -14.143 -0.791 -1.781 1.00 86.81 82 LEU A O 1
ATOM 651 N N . PRO A 1 83 ? -13.263 -1.403 -3.749 1.00 88.81 83 PRO A N 1
ATOM 652 C CA . PRO A 1 83 ? -13.933 -2.692 -3.731 1.00 88.81 83 PRO A CA 1
ATOM 653 C C . PRO A 1 83 ? -13.409 -3.564 -2.583 1.00 88.81 83 PRO A C 1
ATOM 655 O O . PRO A 1 83 ? -12.206 -3.664 -2.354 1.00 88.81 83 PRO A O 1
ATOM 658 N N . SER A 1 84 ? -14.315 -4.286 -1.915 1.00 90.69 84 SER A N 1
ATOM 659 C CA . SER A 1 84 ? -13.990 -5.135 -0.753 1.00 90.69 84 SER A CA 1
ATOM 660 C C . SER A 1 84 ? -12.936 -6.210 -1.027 1.00 90.69 84 SER A C 1
ATOM 662 O O . SER A 1 84 ? -12.254 -6.672 -0.114 1.00 90.69 84 SER A O 1
ATOM 664 N N . LYS A 1 85 ? -12.793 -6.628 -2.285 1.00 93.25 85 LYS A N 1
ATOM 665 C CA . LYS A 1 85 ? -11.738 -7.529 -2.739 1.00 93.25 85 LYS A CA 1
ATOM 666 C C . LYS A 1 85 ? -11.384 -7.261 -4.190 1.00 93.25 85 LYS A C 1
ATOM 668 O O . LYS A 1 85 ? -12.258 -7.003 -5.021 1.00 93.25 85 LYS A O 1
ATOM 673 N N . GLY A 1 86 ? -10.122 -7.471 -4.520 1.00 91.50 86 GLY A N 1
ATOM 674 C CA . GLY A 1 86 ? -9.675 -7.487 -5.900 1.00 91.50 86 GLY A CA 1
ATOM 675 C C . GLY A 1 86 ? -8.253 -7.989 -6.035 1.00 91.50 86 GLY A C 1
ATOM 676 O O . GLY A 1 86 ? -7.669 -8.571 -5.116 1.00 91.50 86 GLY A O 1
ATOM 677 N N . GLY A 1 87 ? -7.712 -7.806 -7.229 1.00 92.06 87 GLY A N 1
ATOM 678 C CA . GLY A 1 87 ? -6.374 -8.257 -7.540 1.00 92.06 87 GLY A CA 1
ATOM 679 C C . GLY A 1 87 ? -5.729 -7.393 -8.597 1.00 92.06 87 GLY A C 1
ATOM 680 O O . GLY A 1 87 ? -6.252 -6.357 -9.007 1.00 92.06 87 GLY A O 1
ATOM 681 N N . GLY A 1 88 ? -4.549 -7.814 -9.016 1.00 92.88 88 GLY A N 1
ATOM 682 C CA . GLY A 1 88 ? -3.801 -7.043 -9.976 1.00 92.88 88 GLY A CA 1
ATOM 683 C C . GLY A 1 88 ? -2.398 -7.548 -10.198 1.00 92.88 88 GLY A C 1
ATOM 684 O O . GLY A 1 88 ? -2.014 -8.634 -9.757 1.00 92.88 88 GLY A O 1
ATOM 685 N N . THR A 1 89 ? -1.612 -6.719 -10.864 1.00 93.25 89 THR A N 1
ATOM 686 C CA . THR A 1 89 ? -0.187 -6.949 -11.054 1.00 93.25 89 THR A CA 1
ATOM 687 C C . THR A 1 89 ? 0.594 -5.668 -10.834 1.00 93.25 89 THR A C 1
ATOM 689 O O . THR A 1 89 ? 0.164 -4.609 -11.283 1.00 93.25 89 THR A O 1
ATOM 692 N N . ALA A 1 90 ? 1.770 -5.777 -10.227 1.00 92.25 90 ALA A N 1
ATOM 693 C CA . ALA A 1 90 ? 2.773 -4.723 -10.217 1.00 92.25 90 ALA A CA 1
ATOM 694 C C . ALA A 1 90 ? 4.044 -5.216 -10.914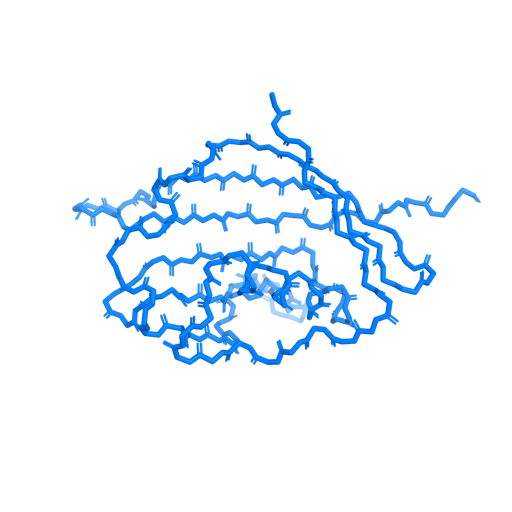 1.00 92.25 90 ALA A C 1
ATOM 696 O O . ALA A 1 90 ? 4.514 -6.326 -10.656 1.00 92.25 90 ALA A O 1
ATOM 697 N N . ILE A 1 91 ? 4.599 -4.391 -11.794 1.00 92.06 91 ILE A N 1
ATOM 698 C CA . ILE A 1 91 ? 5.869 -4.641 -12.476 1.00 92.06 91 ILE A CA 1
ATOM 699 C C . ILE A 1 91 ? 6.821 -3.512 -12.100 1.00 92.06 91 ILE A C 1
ATOM 701 O O . ILE A 1 91 ? 6.481 -2.344 -12.267 1.00 92.06 91 ILE A O 1
ATOM 705 N N . SER A 1 92 ? 8.002 -3.860 -11.595 1.00 87.00 92 SER A N 1
ATOM 706 C CA . SER A 1 92 ? 9.050 -2.900 -11.249 1.00 87.00 92 SER A CA 1
ATOM 707 C C . SER A 1 92 ? 10.402 -3.444 -11.697 1.00 87.00 92 SER A C 1
ATOM 709 O O . SER A 1 92 ? 10.927 -4.383 -11.098 1.00 87.00 92 SER A O 1
ATOM 711 N N . GLY A 1 93 ? 10.965 -2.867 -12.761 1.00 85.94 93 GLY A N 1
ATOM 712 C CA . GLY A 1 93 ? 12.152 -3.422 -13.417 1.00 85.94 93 GLY A CA 1
ATOM 713 C C . GLY A 1 93 ? 11.894 -4.844 -13.935 1.00 85.94 93 GLY A C 1
ATOM 714 O O . GLY A 1 93 ? 10.913 -5.080 -14.639 1.00 85.94 93 GLY A O 1
ATOM 715 N N . ALA A 1 94 ? 12.758 -5.795 -13.567 1.00 85.19 94 ALA A N 1
ATOM 716 C CA . ALA A 1 94 ? 12.596 -7.212 -13.913 1.00 85.19 94 ALA A CA 1
ATOM 717 C C . ALA A 1 94 ? 11.580 -7.951 -13.017 1.00 85.19 94 ALA A C 1
ATOM 719 O O . ALA A 1 94 ? 11.078 -9.011 -13.390 1.00 85.19 94 ALA A O 1
ATOM 720 N N . SER A 1 95 ? 11.243 -7.389 -11.854 1.00 88.44 95 SER A N 1
ATOM 721 C CA . SER A 1 95 ? 10.392 -8.048 -10.866 1.00 88.44 95 SER A CA 1
ATOM 722 C C . SER A 1 95 ? 8.915 -7.905 -11.215 1.00 88.44 95 SER A C 1
ATOM 724 O O . SER A 1 95 ? 8.417 -6.805 -11.478 1.00 88.44 95 SER A O 1
ATOM 726 N N . ARG A 1 96 ? 8.188 -9.023 -11.155 1.00 91.62 96 ARG A N 1
ATOM 727 C CA . ARG A 1 96 ? 6.738 -9.077 -11.364 1.00 91.62 96 ARG A CA 1
ATOM 728 C C . ARG A 1 96 ? 6.045 -9.601 -10.118 1.00 91.62 96 ARG A C 1
ATOM 730 O O . ARG A 1 96 ? 6.462 -10.600 -9.535 1.00 91.62 96 ARG A O 1
ATOM 737 N N . TRP A 1 97 ? 4.938 -8.963 -9.764 1.00 93.19 97 TRP A N 1
ATOM 738 C CA . TRP A 1 97 ? 4.167 -9.244 -8.559 1.00 93.19 97 TRP A CA 1
ATOM 739 C C . TRP A 1 97 ? 2.692 -9.382 -8.900 1.00 93.19 97 TRP A C 1
ATOM 741 O O . TRP A 1 97 ? 2.145 -8.565 -9.637 1.00 93.19 97 TRP A O 1
ATOM 751 N N . ARG A 1 98 ? 2.033 -10.405 -8.361 1.00 94.19 98 ARG A N 1
ATOM 752 C CA . ARG A 1 98 ? 0.574 -10.486 -8.294 1.00 94.19 98 ARG A CA 1
ATOM 753 C C . ARG A 1 98 ? 0.130 -9.746 -7.046 1.00 94.19 98 ARG A C 1
ATOM 755 O O . ARG A 1 98 ? 0.658 -9.987 -5.963 1.00 94.19 98 ARG A O 1
ATOM 762 N N . LEU A 1 99 ? -0.848 -8.876 -7.216 1.00 94.50 99 LEU A N 1
ATOM 763 C CA . LEU A 1 99 ? -1.479 -8.145 -6.136 1.00 94.50 99 LEU A CA 1
ATOM 764 C C . LEU A 1 99 ? -2.772 -8.851 -5.761 1.00 94.50 99 LEU A C 1
ATOM 766 O O . LEU A 1 99 ? -3.532 -9.289 -6.630 1.00 94.50 99 LEU A O 1
ATOM 770 N N . ARG A 1 100 ? -3.026 -8.936 -4.464 1.00 94.25 100 ARG A N 1
ATOM 771 C CA . ARG A 1 100 ? -4.326 -9.290 -3.903 1.00 94.25 100 ARG A CA 1
ATOM 772 C C . ARG A 1 100 ? -4.647 -8.254 -2.857 1.00 94.25 100 ARG A C 1
ATOM 774 O O . ARG A 1 100 ? -3.762 -7.909 -2.080 1.00 94.25 100 ARG A O 1
ATOM 781 N N . PHE A 1 101 ? -5.870 -7.760 -2.841 1.00 93.38 101 PHE A N 1
ATOM 782 C CA . PHE A 1 101 ? -6.257 -6.804 -1.824 1.00 93.38 101 PHE A CA 1
ATOM 783 C C . PHE A 1 101 ? -7.633 -7.108 -1.260 1.00 93.38 101 PHE A C 1
ATOM 785 O O . PHE A 1 101 ? -8.500 -7.648 -1.954 1.00 93.38 101 PHE A O 1
ATOM 792 N N . TRP A 1 102 ? -7.797 -6.753 0.009 1.00 94.50 102 TRP A N 1
ATOM 793 C CA . TRP A 1 102 ? -9.031 -6.894 0.765 1.00 94.50 102 TRP A CA 1
ATOM 794 C C . TRP A 1 102 ? -9.252 -5.626 1.570 1.00 94.50 102 TRP A C 1
ATOM 796 O O . TRP A 1 102 ? -8.402 -5.256 2.382 1.00 94.50 102 TRP A O 1
ATOM 806 N N . THR A 1 103 ? -10.392 -4.988 1.346 1.00 93.00 103 THR A N 1
ATOM 807 C CA . THR A 1 103 ? -10.828 -3.806 2.081 1.00 93.00 103 THR A CA 1
ATOM 808 C C . THR A 1 103 ? -11.930 -4.213 3.045 1.00 93.00 103 THR A C 1
ATOM 810 O O . THR A 1 103 ? -12.875 -4.913 2.679 1.00 93.00 103 THR A O 1
ATOM 813 N N . GLY A 1 104 ? -11.797 -3.795 4.295 1.00 90.75 104 GLY A N 1
ATOM 814 C CA . GLY A 1 104 ? -12.749 -4.098 5.352 1.00 90.75 104 GLY A CA 1
ATOM 815 C C . GLY A 1 104 ? -12.589 -3.139 6.518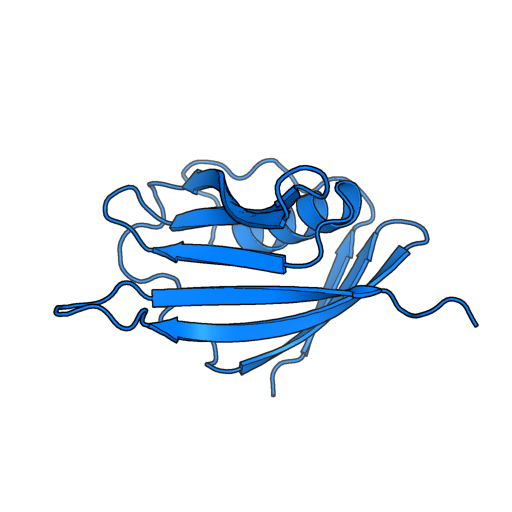 1.00 90.75 104 GLY A C 1
ATOM 816 O O . GLY A 1 104 ? -11.879 -2.144 6.422 1.00 90.75 104 GLY A O 1
ATOM 817 N N . GLN A 1 105 ? -13.245 -3.451 7.626 1.00 87.75 105 GLN A N 1
ATOM 818 C CA . GLN A 1 105 ? -13.119 -2.702 8.871 1.00 87.75 105 GLN A CA 1
ATOM 819 C C . GLN A 1 105 ? -12.391 -3.565 9.894 1.00 87.75 105 GLN A C 1
ATOM 821 O O . GLN A 1 105 ? -12.565 -4.788 9.919 1.00 87.75 105 GLN A O 1
ATOM 826 N N . LYS A 1 106 ? -11.581 -2.943 10.751 1.00 77.81 106 LYS A N 1
ATOM 827 C CA . LYS A 1 106 ? -11.028 -3.665 11.898 1.00 77.81 106 LYS A CA 1
ATOM 828 C C . LYS A 1 106 ? -12.152 -4.088 12.837 1.00 77.81 106 LYS A C 1
ATOM 830 O O . LYS A 1 106 ? -13.089 -3.342 13.080 1.00 77.81 106 LYS A O 1
ATOM 835 N N . SER A 1 107 ? -12.058 -5.289 13.391 1.00 69.69 107 SER A N 1
ATOM 836 C CA . SER A 1 107 ? -12.982 -5.710 14.441 1.00 69.69 107 SER A CA 1
ATOM 837 C C . SER A 1 107 ? -12.572 -5.048 15.757 1.00 69.69 107 SER A C 1
ATOM 839 O O . SER A 1 107 ? -11.810 -5.623 16.529 1.00 69.69 107 SER A O 1
ATOM 841 N N . GLU A 1 108 ? -13.061 -3.838 16.002 1.00 70.06 108 GLU A N 1
ATOM 842 C CA . GLU A 1 108 ? -12.913 -3.119 17.269 1.00 70.06 108 GLU A CA 1
ATOM 843 C C . GLU A 1 108 ? -14.302 -2.775 17.826 1.00 70.06 108 GLU A C 1
ATOM 845 O O . GLU A 1 108 ? -15.269 -2.633 17.076 1.00 70.06 108 GLU A O 1
ATOM 850 N N . ASN A 1 109 ? -14.428 -2.657 19.150 1.00 53.88 109 ASN A N 1
ATOM 851 C CA . ASN A 1 109 ? -15.673 -2.205 19.774 1.00 53.88 109 ASN A CA 1
ATOM 852 C C . ASN A 1 109 ? -15.862 -0.702 19.491 1.00 53.88 109 ASN A C 1
ATOM 854 O O . ASN A 1 109 ? -15.383 0.130 20.257 1.00 53.88 109 ASN A O 1
ATOM 858 N N . GLY A 1 110 ? -16.535 -0.351 18.390 1.00 62.62 110 GLY A N 1
ATOM 859 C CA . GLY A 1 110 ? -16.816 1.036 18.005 1.00 62.62 110 GLY A CA 1
ATOM 860 C C . GLY A 1 110 ? -16.888 1.250 16.486 1.00 62.62 110 GLY A C 1
ATOM 861 O O . GLY A 1 110 ? -16.855 0.279 15.729 1.00 62.62 110 GLY A O 1
ATOM 862 N N . PRO A 1 111 ? -16.999 2.510 16.015 1.00 63.44 111 PRO A N 1
ATOM 863 C CA . PRO A 1 111 ? -16.816 2.838 14.605 1.00 63.44 111 PRO A CA 1
ATOM 864 C C . PRO A 1 111 ? -15.372 2.525 14.207 1.00 63.44 111 PRO A C 1
ATOM 866 O O . PRO A 1 111 ? -14.451 3.287 14.493 1.00 63.44 111 PRO A O 1
ATOM 869 N N . ALA A 1 112 ? -15.175 1.365 13.590 1.00 70.94 112 ALA A N 1
ATOM 870 C CA . ALA A 1 112 ? -13.852 0.912 13.216 1.00 70.94 112 ALA A CA 1
ATOM 871 C C . ALA A 1 112 ? -13.392 1.558 11.902 1.00 70.94 112 ALA A C 1
ATOM 873 O O . ALA A 1 112 ? -14.165 1.585 10.932 1.00 70.94 112 ALA A O 1
ATOM 874 N N . PRO A 1 113 ? -12.138 2.041 11.843 1.00 82.44 113 PRO A N 1
ATOM 875 C CA . PRO A 1 113 ? -11.587 2.598 10.619 1.00 82.44 113 PRO A CA 1
ATOM 876 C C . PRO A 1 113 ? -11.546 1.541 9.517 1.00 82.44 113 PRO A C 1
ATOM 878 O O . PRO A 1 113 ? -11.281 0.357 9.780 1.00 82.44 113 PRO A O 1
ATOM 881 N N . ALA A 1 114 ? -11.775 1.969 8.273 1.00 90.31 114 ALA A N 1
ATOM 882 C CA . ALA A 1 114 ? -11.529 1.096 7.143 1.00 90.31 114 ALA A CA 1
ATOM 883 C C . ALA A 1 114 ? -10.026 0.829 7.004 1.00 90.31 114 ALA A C 1
ATOM 885 O O . ALA A 1 114 ? -9.163 1.673 7.270 1.00 90.31 114 ALA A O 1
ATOM 886 N N . CYS A 1 115 ? -9.710 -0.381 6.570 1.00 93.19 115 CYS A N 1
ATOM 887 C CA . CYS A 1 115 ? -8.362 -0.797 6.255 1.00 93.19 115 CYS A CA 1
ATOM 888 C C . CYS A 1 115 ? -8.347 -1.633 4.980 1.00 93.19 115 CYS A C 1
ATOM 890 O O . CYS A 1 115 ? -9.257 -2.422 4.725 1.00 93.19 115 CYS A O 1
ATOM 892 N N . THR A 1 116 ? -7.287 -1.480 4.195 1.00 94.75 116 THR A N 1
ATOM 893 C CA . THR A 1 116 ? -7.028 -2.294 3.010 1.00 94.75 116 THR A CA 1
ATOM 894 C C . THR A 1 116 ? -5.711 -3.026 3.190 1.00 94.75 116 THR A C 1
ATOM 896 O O . THR A 1 116 ? -4.652 -2.402 3.254 1.00 94.75 116 THR A O 1
ATOM 899 N N . LEU A 1 117 ? -5.776 -4.352 3.258 1.00 94.94 117 LEU A N 1
ATOM 900 C CA . LEU A 1 117 ? -4.605 -5.218 3.184 1.00 94.94 117 LEU A CA 1
ATOM 901 C C . LEU A 1 117 ? -4.265 -5.437 1.713 1.00 94.94 117 LEU A C 1
ATOM 903 O O . LEU A 1 117 ? -5.141 -5.827 0.943 1.00 94.94 117 LEU A O 1
ATOM 907 N N . VAL A 1 118 ? -3.006 -5.239 1.334 1.00 95.25 118 VAL A N 1
ATOM 908 C CA . VAL A 1 118 ? -2.495 -5.580 0.007 1.00 95.25 118 VAL A CA 1
ATOM 909 C C . VAL A 1 118 ? -1.346 -6.562 0.143 1.00 95.25 118 VAL A C 1
ATOM 911 O O . VAL A 1 118 ? -0.312 -6.244 0.721 1.00 95.25 118 VAL A O 1
ATOM 914 N N . GLN A 1 119 ? -1.523 -7.742 -0.435 1.00 95.06 119 GLN A N 1
ATOM 915 C CA . GLN A 1 119 ? -0.515 -8.784 -0.502 1.00 95.06 119 GLN A CA 1
ATOM 916 C C . GLN A 1 119 ? 0.173 -8.765 -1.871 1.00 95.06 119 GLN A C 1
ATOM 918 O O . GLN A 1 119 ? -0.474 -8.839 -2.922 1.00 95.06 119 GLN A O 1
ATOM 923 N N . LEU A 1 120 ? 1.500 -8.705 -1.843 1.00 94.25 120 LEU A N 1
ATOM 924 C CA . LEU A 1 120 ? 2.409 -8.780 -2.974 1.00 94.25 120 LEU A CA 1
ATOM 925 C C . LEU A 1 120 ? 3.005 -10.189 -3.042 1.00 94.25 120 LEU A C 1
ATOM 927 O O . LEU A 1 120 ? 3.852 -10.588 -2.240 1.00 94.25 120 LEU A O 1
ATOM 931 N N . VAL A 1 121 ? 2.583 -10.950 -4.049 1.00 93.12 121 VAL A N 1
ATOM 932 C CA . VAL A 1 121 ? 3.085 -12.302 -4.316 1.00 93.12 121 VAL A CA 1
ATOM 933 C C . VAL A 1 121 ? 4.002 -12.247 -5.538 1.00 93.12 121 VAL A C 1
ATOM 935 O O . VAL A 1 121 ? 3.512 -11.923 -6.620 1.00 93.12 121 VAL A O 1
ATOM 938 N N . PRO A 1 122 ? 5.305 -12.556 -5.435 1.00 90.75 122 PRO A N 1
ATOM 939 C CA . PRO A 1 122 ? 6.165 -12.623 -6.607 1.00 90.75 122 PRO A CA 1
ATOM 940 C C . PRO A 1 122 ? 5.618 -13.646 -7.594 1.00 90.75 122 PRO A C 1
ATOM 942 O O . PRO A 1 122 ? 5.097 -14.696 -7.205 1.00 90.75 122 PRO A O 1
ATOM 945 N N . PHE A 1 123 ? 5.764 -13.365 -8.882 1.00 87.44 123 PHE A N 1
ATOM 946 C CA . PHE A 1 123 ? 5.700 -14.431 -9.867 1.00 87.44 123 PHE A CA 1
ATOM 947 C C . PHE A 1 123 ? 6.897 -15.338 -9.582 1.00 87.44 123 PHE A C 1
ATOM 949 O O . PHE A 1 123 ? 8.026 -14.862 -9.616 1.00 87.44 123 PHE A O 1
ATOM 956 N N . ALA A 1 124 ? 6.652 -16.599 -9.215 1.00 73.06 124 ALA A N 1
ATOM 957 C CA . ALA A 1 124 ? 7.735 -17.567 -9.098 1.00 73.06 124 ALA A CA 1
ATOM 958 C C . ALA A 1 124 ? 8.538 -17.544 -10.407 1.00 73.06 124 ALA A C 1
ATOM 960 O O . ALA A 1 124 ? 7.937 -17.613 -11.485 1.00 73.06 124 ALA A O 1
ATOM 961 N N . GLU A 1 125 ? 9.856 -17.379 -10.304 1.00 52.75 125 GLU A N 1
ATOM 962 C CA . GLU A 1 125 ? 10.755 -17.648 -11.422 1.00 52.75 125 GLU A CA 1
ATOM 963 C C . GLU A 1 125 ? 10.603 -19.141 -11.733 1.00 52.75 125 GLU A C 1
ATOM 965 O O . GLU A 1 125 ? 10.761 -19.978 -10.842 1.00 52.75 125 GLU A O 1
ATOM 970 N N . VAL A 1 126 ? 10.146 -19.449 -12.948 1.00 42.09 126 VAL A N 1
ATOM 971 C CA . VAL A 1 126 ? 10.086 -20.820 -13.475 1.00 42.09 126 VAL A CA 1
ATOM 972 C C . VAL A 1 126 ? 11.459 -21.175 -14.013 1.00 42.09 126 VAL A C 1
ATOM 974 O O . VAL A 1 126 ? 12.019 -20.310 -14.726 1.00 42.09 126 VAL A O 1
#

Organism: NCBI:txid2576891